Protein AF-A0A968SMA7-F1 (afdb_monomer_lite)

pLDDT: mean 87.66, std 13.37, range [39.0, 97.38]

Sequence (91 aa):
MNIRADEVFETLSLEGVYVESVFLEKCDDGYYLIYFVKAKSLDNMREFSKNSTLPIEQFHKEFKRTTFESSVELEPLIDFDRIEQQKSGNY

Secondary structure (DSSP, 8-state):
-GGGHHHHHHHHHHHTEEEEEEEEEEETTEEEEEEEEEES-HHHHHHHHHH---HHHHHHHHHHHHH-S---PPPPS----STTTTSS---

Structure (mmCIF, N/CA/C/O backbone):
data_AF-A0A968SMA7-F1
#
_entry.id   AF-A0A968SMA7-F1
#
loop_
_atom_site.group_PDB
_atom_site.id
_atom_site.type_symbol
_atom_site.label_atom_id
_atom_site.label_alt_id
_atom_site.label_comp_id
_atom_site.label_asym_id
_atom_site.label_entity_id
_atom_site.label_seq_id
_atom_site.pdbx_PDB_ins_code
_atom_site.Cartn_x
_atom_site.Cartn_y
_atom_site.Cartn_z
_atom_site.occupancy
_atom_site.B_iso_or_equiv
_atom_site.auth_seq_id
_atom_site.auth_comp_id
_atom_site.auth_asym_id
_atom_site.auth_atom_id
_atom_site.pdbx_PDB_model_num
ATOM 1 N N . MET A 1 1 ? 9.554 -5.816 3.754 1.00 61.94 1 MET A N 1
ATOM 2 C CA . MET A 1 1 ? 8.426 -5.600 4.685 1.00 61.94 1 MET A CA 1
ATOM 3 C C . M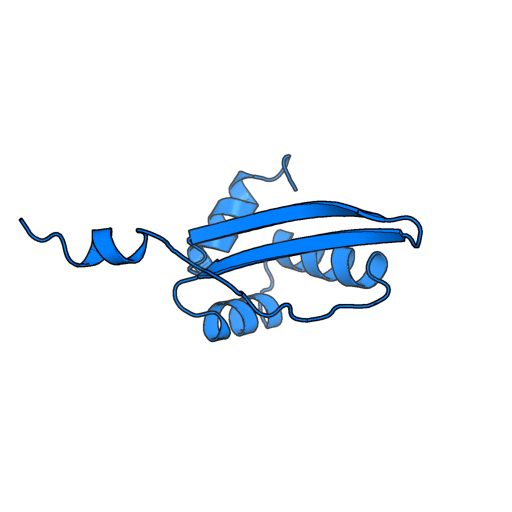ET A 1 1 ? 8.041 -6.866 5.444 1.00 61.94 1 MET A C 1
ATOM 5 O O . MET A 1 1 ? 7.951 -6.780 6.655 1.00 61.94 1 MET A O 1
ATOM 9 N N . ASN A 1 2 ? 7.948 -8.044 4.813 1.00 70.69 2 ASN A N 1
ATOM 10 C CA . ASN A 1 2 ? 7.521 -9.286 5.498 1.00 70.69 2 ASN A CA 1
ATOM 11 C C . ASN A 1 2 ? 8.330 -9.693 6.750 1.00 70.69 2 ASN A C 1
ATOM 13 O O . ASN A 1 2 ? 7.781 -10.332 7.635 1.00 70.69 2 ASN A O 1
ATOM 17 N N . ILE A 1 3 ? 9.608 -9.315 6.855 1.00 78.44 3 ILE A N 1
ATOM 18 C CA . ILE A 1 3 ? 10.442 -9.586 8.045 1.00 78.44 3 ILE A CA 1
ATOM 19 C C . ILE A 1 3 ? 10.207 -8.607 9.215 1.00 78.44 3 ILE A C 1
ATOM 21 O O . ILE A 1 3 ? 10.762 -8.809 10.286 1.00 78.44 3 ILE A O 1
ATOM 25 N N . ARG A 1 4 ? 9.420 -7.540 9.005 1.00 83.12 4 ARG A N 1
ATOM 26 C CA . ARG A 1 4 ? 9.035 -6.515 9.999 1.00 83.12 4 ARG A CA 1
ATOM 27 C C . ARG A 1 4 ? 7.511 -6.478 10.177 1.00 83.12 4 ARG A C 1
ATOM 29 O O . ARG A 1 4 ? 6.931 -5.409 10.329 1.00 83.12 4 ARG A O 1
ATOM 36 N N . ALA A 1 5 ? 6.858 -7.635 10.062 1.00 86.94 5 ALA A N 1
ATOM 37 C CA . ALA A 1 5 ? 5.401 -7.729 10.018 1.00 86.94 5 ALA A CA 1
ATOM 38 C C . ALA A 1 5 ? 4.727 -7.110 11.254 1.00 86.94 5 ALA A C 1
ATOM 40 O O . ALA A 1 5 ? 3.728 -6.421 11.097 1.00 86.94 5 ALA A O 1
ATOM 41 N N . ASP A 1 6 ? 5.301 -7.281 12.447 1.00 88.94 6 ASP A N 1
ATOM 42 C CA . ASP A 1 6 ? 4.741 -6.730 13.689 1.00 88.94 6 ASP A CA 1
ATOM 43 C C . ASP A 1 6 ? 4.661 -5.195 13.659 1.00 88.94 6 ASP A C 1
ATOM 45 O O . ASP A 1 6 ? 3.616 -4.626 13.963 1.00 88.94 6 ASP A O 1
ATOM 49 N N . GLU A 1 7 ? 5.728 -4.527 13.206 1.00 87.50 7 GLU A N 1
ATOM 50 C CA . GLU A 1 7 ? 5.748 -3.066 13.042 1.00 87.50 7 GLU A CA 1
ATOM 51 C C . GLU A 1 7 ? 4.755 -2.610 11.967 1.00 87.50 7 GLU A C 1
ATOM 53 O O . GLU A 1 7 ? 4.106 -1.579 12.117 1.00 87.50 7 GLU A O 1
ATOM 58 N N . VAL A 1 8 ? 4.609 -3.390 10.890 1.00 89.75 8 VAL A N 1
ATOM 59 C CA . VAL A 1 8 ? 3.619 -3.112 9.841 1.00 89.75 8 VAL A CA 1
ATOM 60 C C . VAL A 1 8 ? 2.206 -3.211 10.414 1.00 89.75 8 VAL A C 1
ATOM 62 O O . VAL A 1 8 ? 1.420 -2.290 10.229 1.00 89.75 8 VAL A O 1
ATOM 65 N N . PHE A 1 9 ? 1.873 -4.271 11.153 1.00 91.12 9 PHE A N 1
ATOM 66 C CA . PHE A 1 9 ? 0.545 -4.419 11.755 1.00 91.12 9 PHE A CA 1
ATOM 67 C C . PHE A 1 9 ? 0.228 -3.310 12.763 1.00 91.12 9 PHE A C 1
ATOM 69 O O . PHE A 1 9 ? -0.903 -2.821 12.791 1.00 91.12 9 PHE A O 1
ATOM 76 N N . GLU A 1 10 ? 1.208 -2.885 13.562 1.00 90.88 10 GLU A N 1
ATOM 77 C CA . GLU A 1 10 ? 1.047 -1.754 14.479 1.00 90.88 10 GLU A CA 1
ATOM 78 C C . GLU A 1 10 ? 0.738 -0.459 13.718 1.00 90.88 10 GLU A C 1
ATOM 80 O O . GLU A 1 10 ? -0.236 0.227 14.034 1.00 90.88 10 GLU A O 1
ATOM 85 N N . THR A 1 11 ? 1.507 -0.156 12.671 1.00 91.50 11 THR A N 1
ATOM 86 C CA . THR A 1 11 ? 1.271 1.018 11.825 1.00 91.50 11 THR A CA 1
ATOM 87 C C . THR A 1 11 ? -0.097 0.973 11.147 1.00 91.50 11 THR A C 1
ATOM 89 O O . THR A 1 11 ? -0.847 1.941 11.259 1.00 91.50 11 THR A O 1
ATOM 92 N N . LEU A 1 12 ? -0.475 -0.151 10.530 1.00 92.31 12 LEU A N 1
ATOM 93 C CA . LEU A 1 12 ? -1.782 -0.294 9.878 1.00 92.31 12 LEU A CA 1
ATOM 94 C C . LEU A 1 12 ? -2.936 -0.084 10.871 1.00 92.31 12 LEU A C 1
ATOM 96 O O . LEU A 1 12 ? -3.926 0.570 10.546 1.00 92.31 12 LEU A O 1
ATOM 100 N N . SER A 1 13 ? -2.792 -0.569 12.107 1.00 91.88 13 SER A N 1
ATOM 101 C CA . SER A 1 13 ? -3.768 -0.336 13.176 1.00 91.88 13 SER A CA 1
ATOM 102 C C . SER A 1 13 ? -3.895 1.152 13.535 1.00 91.88 13 SER A C 1
ATOM 104 O O . SER A 1 13 ? -5.011 1.674 13.606 1.00 91.88 13 SER A O 1
ATOM 106 N N . LEU A 1 14 ? -2.768 1.85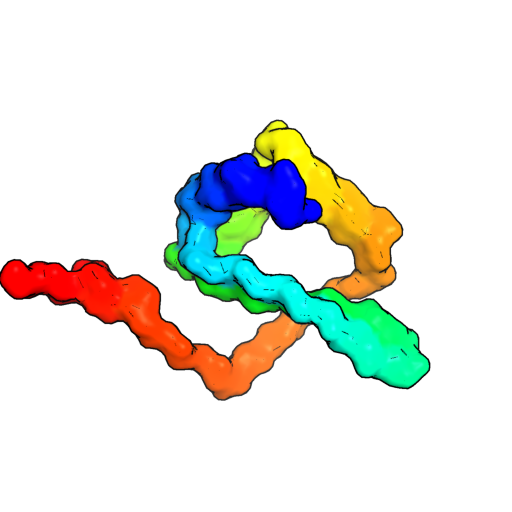8 13.705 1.00 91.19 14 LEU A N 1
ATOM 107 C CA . LEU A 1 14 ? -2.742 3.297 14.008 1.00 91.19 14 LEU A CA 1
ATOM 108 C C . LEU A 1 14 ? -3.339 4.149 12.878 1.00 91.19 14 LEU A C 1
ATOM 110 O O . LEU A 1 14 ? -4.026 5.135 13.143 1.00 91.19 14 LEU A O 1
ATOM 114 N N . GLU A 1 15 ? -3.124 3.744 11.629 1.00 90.31 15 GLU A N 1
ATOM 115 C CA . GLU A 1 15 ? -3.682 4.385 10.43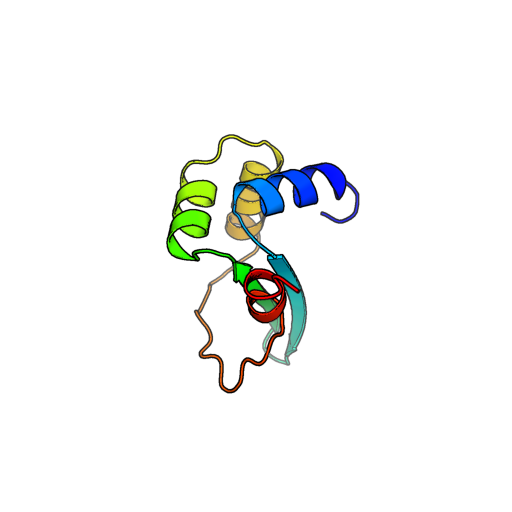3 1.00 90.31 15 GLU A CA 1
ATOM 116 C C . GLU A 1 15 ? -5.168 4.065 10.214 1.00 90.31 15 GLU A C 1
ATOM 118 O O . GLU A 1 15 ? -5.845 4.705 9.404 1.00 90.31 15 GLU A O 1
ATOM 123 N N . GLY A 1 16 ? -5.701 3.077 10.939 1.00 92.94 16 GLY A N 1
ATOM 124 C CA . GLY A 1 16 ? -7.047 2.559 10.732 1.00 92.94 16 GLY A CA 1
ATOM 125 C C . GLY A 1 16 ? -7.198 1.804 9.410 1.00 92.94 16 GLY A C 1
ATOM 126 O O . GLY A 1 16 ? -8.303 1.766 8.863 1.00 92.94 16 GLY A O 1
ATOM 127 N N . VAL A 1 17 ? -6.109 1.238 8.888 1.00 93.81 17 VAL A N 1
ATOM 128 C CA . VAL A 1 17 ? -6.084 0.382 7.701 1.00 93.81 17 VAL A CA 1
ATOM 129 C C . VAL A 1 17 ? -6.518 -1.030 8.087 1.00 93.81 17 VAL A C 1
ATOM 131 O O . VAL A 1 17 ? -5.963 -1.658 8.984 1.00 93.81 17 VAL A O 1
ATOM 134 N N . TYR A 1 18 ? -7.524 -1.541 7.387 1.00 93.31 18 TYR A N 1
ATOM 135 C CA . TYR A 1 18 ? -8.025 -2.905 7.542 1.00 93.31 18 TYR A CA 1
ATOM 136 C C . TYR A 1 18 ? -7.356 -3.879 6.575 1.00 93.31 18 TYR A C 1
ATOM 138 O O . TYR A 1 18 ? -7.178 -5.051 6.895 1.00 93.31 18 TYR A O 1
ATOM 146 N N . VAL A 1 19 ? -7.032 -3.402 5.373 1.00 93.50 19 VAL A N 1
ATOM 147 C CA . VAL A 1 19 ? -6.399 -4.193 4.321 1.00 93.50 19 VAL A CA 1
ATOM 148 C C . VAL A 1 19 ? -5.361 -3.320 3.647 1.00 93.50 19 VAL A C 1
ATOM 150 O O . VAL A 1 19 ? -5.704 -2.254 3.149 1.00 93.50 19 VAL A O 1
ATOM 153 N N . GLU A 1 20 ? -4.128 -3.804 3.582 1.00 93.88 20 GLU A N 1
ATOM 154 C CA . GLU A 1 20 ? -3.151 -3.383 2.585 1.00 93.88 20 GLU A CA 1
ATOM 155 C C . GLU A 1 20 ? -2.764 -4.624 1.778 1.00 93.88 20 GLU A C 1
ATOM 157 O O . GLU A 1 20 ? -2.441 -5.679 2.327 1.00 93.88 20 GLU A O 1
ATOM 162 N N . SER A 1 21 ? -2.852 -4.531 0.458 1.00 93.81 21 SER A N 1
ATOM 163 C CA . SER A 1 21 ? -2.387 -5.562 -0.462 1.00 93.81 21 SER A CA 1
ATOM 164 C C . SER A 1 21 ? -1.581 -4.904 -1.564 1.00 93.81 21 SER A C 1
ATOM 166 O O . SER A 1 21 ? -2.025 -3.930 -2.166 1.00 93.81 21 SER A O 1
ATOM 168 N N . VAL A 1 22 ? -0.389 -5.439 -1.815 1.00 94.06 22 VAL A N 1
ATOM 169 C CA . VAL A 1 22 ? 0.520 -4.921 -2.835 1.00 94.06 22 VAL A CA 1
ATOM 170 C C . VAL A 1 22 ? 0.802 -6.030 -3.831 1.00 94.06 22 VAL A C 1
ATOM 172 O O . VAL A 1 22 ? 1.325 -7.085 -3.467 1.00 94.06 22 VAL A O 1
ATOM 175 N N . PHE A 1 23 ? 0.449 -5.791 -5.086 1.00 95.31 23 PHE A N 1
ATOM 176 C CA . PHE A 1 23 ? 0.638 -6.739 -6.175 1.00 95.31 23 PHE A CA 1
ATOM 177 C C . PHE A 1 23 ? 1.760 -6.253 -7.082 1.00 95.31 23 PHE A C 1
ATOM 179 O O . PHE A 1 23 ? 1.863 -5.060 -7.347 1.00 95.31 23 PHE A O 1
ATOM 186 N N . LEU A 1 24 ? 2.586 -7.180 -7.563 1.00 96.06 24 LEU A N 1
ATOM 187 C CA . LEU A 1 24 ? 3.543 -6.912 -8.628 1.00 96.06 24 LEU A CA 1
ATOM 188 C C . LEU A 1 24 ? 2.938 -7.376 -9.949 1.00 96.06 24 LEU A C 1
ATOM 190 O O . LEU A 1 24 ? 2.740 -8.575 -10.149 1.00 96.06 24 LEU A O 1
ATOM 194 N N . GLU A 1 25 ? 2.702 -6.436 -10.848 1.00 96.81 25 GLU A N 1
ATOM 195 C CA . GLU A 1 25 ? 2.338 -6.706 -12.229 1.00 96.81 25 GLU A CA 1
ATOM 196 C C . GLU A 1 25 ? 3.574 -6.567 -13.124 1.00 96.81 25 GLU A C 1
ATOM 198 O O . GLU A 1 25 ? 4.426 -5.697 -12.920 1.00 96.81 25 GLU A O 1
ATOM 203 N N . LYS A 1 26 ? 3.701 -7.479 -14.090 1.00 97.38 26 LYS A N 1
ATOM 204 C CA . LYS A 1 26 ? 4.780 -7.488 -15.078 1.00 97.38 26 LYS A CA 1
ATOM 205 C C . LYS A 1 26 ? 4.162 -7.269 -16.449 1.00 97.38 26 LYS A C 1
ATOM 207 O O . LYS A 1 26 ? 3.410 -8.128 -16.905 1.00 97.38 26 LYS A O 1
ATOM 212 N N . CYS A 1 27 ? 4.519 -6.166 -17.083 1.00 95.00 27 CYS A N 1
ATOM 213 C CA . CYS A 1 27 ? 4.093 -5.803 -18.426 1.00 95.00 27 CYS A CA 1
ATOM 214 C C . CYS A 1 27 ? 5.310 -5.754 -19.358 1.00 95.00 27 CYS A C 1
ATOM 216 O O . CYS A 1 27 ? 6.458 -5.785 -18.906 1.00 95.00 27 CYS A O 1
ATOM 218 N N . ASP A 1 28 ? 5.066 -5.663 -20.663 1.00 96.62 28 ASP A N 1
ATOM 219 C CA . ASP A 1 28 ? 6.140 -5.570 -21.660 1.00 96.62 28 ASP A CA 1
ATOM 220 C C . ASP A 1 28 ? 6.965 -4.278 -21.516 1.00 96.62 28 ASP A C 1
ATOM 222 O O . ASP A 1 28 ? 8.147 -4.250 -21.858 1.00 96.62 28 ASP A O 1
ATOM 226 N N . ASP A 1 29 ? 6.352 -3.216 -20.992 1.00 94.88 29 ASP A N 1
ATOM 227 C CA . ASP A 1 29 ? 6.945 -1.897 -20.779 1.00 94.88 29 ASP A CA 1
ATOM 228 C C . ASP A 1 29 ? 7.513 -1.687 -19.368 1.00 94.88 29 ASP A C 1
ATOM 230 O O . ASP A 1 29 ? 8.219 -0.702 -19.142 1.00 94.88 29 ASP A O 1
ATOM 234 N N . GLY A 1 30 ? 7.289 -2.613 -18.428 1.00 94.56 30 GLY A N 1
ATOM 235 C CA . GLY A 1 30 ? 7.885 -2.504 -17.102 1.00 94.56 30 GLY A CA 1
ATOM 236 C C . GLY A 1 30 ? 7.226 -3.312 -15.989 1.00 94.56 30 GLY A C 1
ATOM 237 O O . GLY A 1 30 ? 6.489 -4.275 -16.196 1.00 94.56 30 GLY A O 1
ATOM 238 N N . TYR A 1 31 ? 7.554 -2.909 -14.762 1.00 96.62 31 TYR A N 1
ATOM 239 C CA . TYR A 1 31 ? 7.062 -3.505 -13.525 1.00 96.62 31 TYR A CA 1
ATOM 240 C C . TYR A 1 31 ? 6.214 -2.492 -12.770 1.00 96.62 31 TYR A C 1
ATOM 242 O O . TYR A 1 31 ? 6.679 -1.388 -12.485 1.00 96.62 31 TYR A O 1
ATOM 250 N N . TYR A 1 32 ? 5.012 -2.898 -12.377 1.00 95.88 32 TYR A N 1
ATOM 251 C CA . TYR A 1 32 ? 4.068 -2.039 -11.675 1.00 95.88 32 TYR A CA 1
ATOM 252 C C . TYR A 1 32 ? 3.752 -2.617 -10.304 1.00 95.88 32 TYR A C 1
ATOM 254 O O . TYR A 1 32 ? 3.561 -3.823 -10.148 1.00 95.88 32 TYR A O 1
ATOM 262 N N . LEU A 1 33 ? 3.694 -1.748 -9.297 1.00 96.19 33 LEU A N 1
ATOM 263 C CA . LEU A 1 33 ? 3.175 -2.103 -7.983 1.00 96.19 33 LEU A CA 1
ATOM 264 C C . LEU A 1 33 ? 1.769 -1.535 -7.832 1.00 96.19 33 LEU A C 1
ATOM 266 O O . LEU A 1 33 ? 1.582 -0.319 -7.825 1.00 96.19 33 LEU A O 1
ATOM 270 N N . ILE A 1 34 ? 0.791 -2.421 -7.676 1.00 96.06 34 ILE A N 1
ATOM 271 C CA . ILE A 1 34 ? -0.606 -2.053 -7.458 1.00 96.06 34 ILE A CA 1
ATOM 272 C C . ILE A 1 34 ? -0.872 -2.125 -5.961 1.00 96.06 34 ILE A C 1
ATOM 274 O O . ILE A 1 34 ? -0.855 -3.207 -5.373 1.00 96.06 34 ILE A O 1
ATOM 278 N N . TYR A 1 35 ? -1.110 -0.966 -5.353 1.00 94.81 35 TYR A N 1
ATOM 279 C CA . TYR A 1 35 ? -1.488 -0.852 -3.950 1.00 94.81 35 TYR A CA 1
ATOM 280 C C . TYR A 1 35 ? -3.009 -0.808 -3.836 1.00 94.81 35 TYR A C 1
ATOM 282 O O . TYR A 1 35 ? -3.654 0.096 -4.362 1.00 94.81 35 TYR A O 1
ATOM 290 N N . PHE A 1 36 ? -3.570 -1.764 -3.107 1.00 95.19 36 PHE A N 1
ATOM 291 C CA . PHE A 1 36 ? -4.968 -1.778 -2.709 1.00 95.19 36 PHE A CA 1
ATOM 292 C C . PHE A 1 36 ? -5.060 -1.588 -1.202 1.00 95.19 36 PHE A C 1
ATOM 294 O O . PHE A 1 36 ? -4.510 -2.387 -0.440 1.00 95.19 36 PHE A O 1
ATOM 301 N N . VAL A 1 37 ? -5.757 -0.534 -0.779 1.00 94.00 37 VAL A N 1
ATOM 302 C CA . VAL A 1 37 ? -5.900 -0.198 0.635 1.00 94.00 37 VAL A CA 1
ATOM 303 C C . VAL A 1 37 ? -7.363 0.015 0.990 1.00 94.00 37 VAL A C 1
ATOM 305 O O . VAL A 1 37 ? -8.067 0.774 0.327 1.00 94.00 37 VAL A O 1
ATOM 308 N N . LYS A 1 38 ? -7.805 -0.616 2.079 1.00 93.81 38 LYS A N 1
ATOM 309 C CA . LYS A 1 38 ? -9.059 -0.289 2.761 1.00 93.81 38 LYS A CA 1
ATOM 310 C C . LYS A 1 38 ? -8.746 0.259 4.133 1.00 93.81 38 LYS A C 1
ATOM 312 O O . LYS A 1 38 ? -8.123 -0.428 4.937 1.00 93.81 38 LYS A O 1
ATOM 317 N N . ALA A 1 39 ? -9.239 1.452 4.426 1.00 93.75 39 ALA A N 1
ATOM 318 C CA . ALA A 1 39 ? -9.058 2.097 5.715 1.00 93.75 39 ALA A CA 1
ATOM 319 C C . ALA A 1 39 ? -10.361 2.726 6.198 1.00 93.75 39 ALA A C 1
ATOM 321 O O . ALA A 1 39 ? -11.261 3.013 5.411 1.00 93.75 39 ALA A O 1
ATOM 322 N N . LYS A 1 40 ? -10.442 2.991 7.502 1.00 91.81 40 LYS A N 1
ATOM 323 C CA . LYS A 1 40 ? -11.552 3.731 8.112 1.00 91.81 40 LYS A CA 1
ATOM 324 C C . LYS A 1 40 ? -11.727 5.122 7.494 1.00 91.81 40 LYS A C 1
ATOM 326 O O . LYS A 1 40 ? -12.848 5.604 7.386 1.00 91.81 40 LYS A O 1
ATOM 331 N N . SER A 1 41 ? -10.620 5.775 7.151 1.00 93.12 41 SER A N 1
ATOM 332 C CA . SER A 1 41 ? -10.577 7.059 6.453 1.00 93.12 41 SER A CA 1
ATOM 333 C C . SER A 1 41 ? -9.267 7.138 5.678 1.00 93.12 41 SER A C 1
ATOM 335 O O . SER A 1 41 ? -8.191 7.115 6.279 1.00 93.12 41 SER A O 1
ATOM 337 N N . LEU A 1 42 ? -9.355 7.227 4.348 1.00 90.88 42 LEU A N 1
ATOM 338 C CA . LEU A 1 42 ? -8.174 7.381 3.495 1.00 90.88 42 LEU A CA 1
ATOM 339 C C . LEU A 1 42 ? -7.469 8.717 3.747 1.00 90.88 42 LEU A C 1
ATOM 341 O O . LEU A 1 42 ? -6.245 8.774 3.672 1.00 90.88 42 LEU A O 1
ATOM 345 N N . ASP A 1 43 ? -8.214 9.766 4.101 1.00 92.81 43 ASP A N 1
ATOM 346 C CA . ASP A 1 43 ? -7.639 11.070 4.436 1.00 92.81 43 ASP A CA 1
ATOM 347 C C . ASP A 1 43 ? -6.806 10.996 5.716 1.00 92.81 43 ASP A C 1
ATOM 349 O O . ASP A 1 43 ? -5.661 11.445 5.730 1.00 92.81 43 ASP A O 1
ATOM 353 N N . ASN A 1 44 ? -7.327 10.338 6.759 1.00 90.69 44 ASN A N 1
ATOM 354 C CA . ASN A 1 44 ? -6.594 10.164 8.016 1.00 90.69 44 ASN A CA 1
ATOM 355 C C . ASN A 1 44 ? -5.342 9.306 7.816 1.00 90.69 44 ASN A C 1
ATOM 357 O O . ASN A 1 44 ? -4.292 9.629 8.360 1.00 90.69 44 ASN A O 1
ATOM 361 N N . MET A 1 45 ? -5.435 8.237 7.021 1.00 92.75 45 MET A N 1
ATOM 362 C CA . MET A 1 45 ? -4.287 7.399 6.666 1.00 92.75 45 MET A CA 1
ATOM 363 C C . MET A 1 45 ? -3.219 8.214 5.922 1.00 92.75 45 MET A C 1
ATOM 365 O O . MET A 1 45 ? -2.041 8.164 6.270 1.00 92.75 45 MET A O 1
ATOM 369 N N . ARG A 1 46 ? -3.618 9.013 4.921 1.00 90.62 46 ARG A N 1
ATOM 370 C CA . ARG A 1 46 ? -2.704 9.882 4.160 1.00 90.62 46 ARG A CA 1
ATOM 371 C C . ARG A 1 46 ? -2.043 10.927 5.062 1.00 90.62 46 ARG A C 1
ATOM 373 O O . ARG A 1 46 ? -0.841 11.165 4.940 1.00 90.62 46 ARG A O 1
ATOM 380 N N . GLU A 1 47 ? -2.801 11.536 5.970 1.00 92.81 47 GLU A N 1
ATOM 381 C CA . GLU A 1 47 ? -2.280 12.509 6.932 1.00 92.81 47 GLU A CA 1
ATOM 382 C C . GLU A 1 47 ? -1.321 11.866 7.939 1.00 92.81 47 GLU A C 1
ATOM 384 O O . GLU A 1 47 ? -0.231 12.399 8.174 1.00 92.81 47 GLU A O 1
ATOM 389 N N . PHE A 1 48 ? -1.688 10.704 8.487 1.00 92.44 48 PHE A N 1
ATOM 390 C CA . PHE A 1 48 ? -0.831 9.936 9.380 1.00 92.44 48 PHE A CA 1
ATOM 391 C C . PHE A 1 48 ? 0.474 9.587 8.681 1.00 92.44 48 PHE A C 1
ATOM 393 O O . PHE A 1 48 ? 1.533 9.968 9.175 1.00 92.44 48 PHE A O 1
ATOM 400 N N . SER A 1 49 ? 0.416 8.960 7.501 1.00 88.25 49 SER A N 1
ATOM 401 C CA . SER A 1 49 ? 1.622 8.586 6.769 1.00 88.25 49 SER A CA 1
ATOM 402 C C . SER A 1 49 ? 2.473 9.821 6.496 1.00 88.25 49 SER A C 1
ATOM 404 O O . SER A 1 49 ? 3.652 9.818 6.831 1.00 88.25 49 SER A O 1
ATOM 406 N N . LYS A 1 50 ? 1.902 10.948 6.038 1.00 89.62 50 LYS A N 1
ATOM 407 C CA . LYS A 1 50 ? 2.645 12.204 5.810 1.00 89.62 50 LYS A CA 1
ATOM 408 C C . LYS A 1 50 ? 3.430 12.667 7.044 1.00 89.62 50 LYS A C 1
ATOM 410 O O . LYS A 1 50 ? 4.612 12.993 6.906 1.00 89.62 50 LYS A O 1
ATOM 415 N N . ASN A 1 51 ? 2.813 12.638 8.223 1.00 91.44 51 ASN A N 1
ATOM 416 C CA . ASN A 1 51 ? 3.376 13.183 9.462 1.00 91.44 51 ASN A CA 1
ATOM 417 C C . ASN A 1 51 ? 4.082 12.142 10.352 1.00 91.44 51 ASN A C 1
ATOM 419 O O . ASN A 1 51 ? 4.722 12.516 11.334 1.00 91.44 51 ASN A O 1
ATOM 423 N N . SER A 1 52 ? 3.989 10.852 10.023 1.00 88.19 52 SER A N 1
ATOM 424 C CA . SER A 1 52 ? 4.510 9.765 10.849 1.00 88.19 52 SER A CA 1
ATOM 425 C C . SER A 1 52 ? 6.032 9.806 10.964 1.00 88.19 52 SER A C 1
ATOM 427 O O . SER A 1 52 ? 6.759 9.945 9.974 1.00 88.19 52 SER A O 1
ATOM 429 N N . THR A 1 53 ? 6.517 9.645 12.193 1.00 90.50 53 THR A N 1
ATOM 430 C CA . THR A 1 53 ? 7.937 9.510 12.542 1.00 90.50 53 THR A CA 1
ATOM 431 C C . THR A 1 53 ? 8.334 8.059 12.812 1.00 90.50 53 THR A C 1
ATOM 433 O O . THR A 1 53 ? 9.485 7.800 13.165 1.00 90.50 53 THR A O 1
ATOM 436 N N . LEU A 1 54 ? 7.409 7.107 12.634 1.00 90.88 54 LEU A N 1
ATOM 437 C CA . LEU A 1 54 ? 7.688 5.693 12.856 1.00 90.88 54 LEU A CA 1
ATOM 438 C C . LEU A 1 54 ? 8.778 5.205 11.883 1.00 90.88 54 LEU A C 1
ATOM 440 O O . LEU A 1 54 ? 8.704 5.495 10.684 1.00 90.88 54 LEU A O 1
ATOM 444 N N . PRO A 1 55 ? 9.780 4.435 12.350 1.00 90.19 55 PRO A N 1
ATOM 445 C CA . PRO A 1 55 ? 10.875 3.971 11.496 1.00 90.19 55 PRO A CA 1
ATOM 446 C C . PRO A 1 55 ? 10.424 3.156 10.277 1.00 90.19 55 PRO A C 1
ATOM 448 O O . PRO A 1 55 ? 11.078 3.189 9.234 1.00 90.19 55 PRO A O 1
ATOM 451 N N . ILE A 1 56 ? 9.327 2.401 10.397 1.00 88.12 56 ILE A N 1
ATOM 452 C CA . ILE A 1 56 ? 8.767 1.616 9.290 1.00 88.12 56 ILE A CA 1
ATOM 453 C C . ILE A 1 56 ? 8.142 2.508 8.206 1.00 88.12 56 ILE A C 1
ATOM 455 O O . ILE A 1 56 ? 8.394 2.283 7.023 1.00 88.12 56 ILE A O 1
ATOM 459 N N . GLU A 1 57 ? 7.453 3.582 8.594 1.00 89.94 57 GLU A N 1
ATOM 460 C CA . GLU A 1 57 ? 6.874 4.559 7.662 1.00 89.94 57 GLU A CA 1
ATOM 461 C C . GLU A 1 57 ? 7.955 5.341 6.916 1.00 89.94 57 GLU A C 1
ATOM 463 O O . GLU A 1 57 ? 7.879 5.540 5.704 1.00 89.94 57 GLU A O 1
ATOM 468 N N . GLN A 1 58 ? 9.020 5.730 7.617 1.00 91.44 58 GLN A N 1
ATOM 469 C CA . GLN A 1 58 ? 10.166 6.392 6.991 1.00 91.44 58 GLN A CA 1
ATOM 470 C C . GLN A 1 58 ? 10.863 5.474 5.980 1.00 91.44 58 GLN A C 1
ATOM 472 O O . GLN A 1 58 ? 11.183 5.903 4.871 1.00 91.44 58 GLN A O 1
ATOM 477 N N . PHE A 1 59 ? 11.026 4.190 6.316 1.00 91.19 59 PHE A N 1
ATOM 478 C CA . PHE A 1 59 ? 11.523 3.191 5.373 1.00 91.19 59 PHE A CA 1
ATOM 479 C C . PHE A 1 59 ? 10.612 3.061 4.141 1.00 91.19 59 PHE A C 1
ATOM 481 O O . PHE A 1 59 ? 11.110 3.032 3.017 1.00 91.19 59 PHE A O 1
ATOM 488 N N . HIS A 1 60 ? 9.289 3.007 4.326 1.00 90.12 60 HIS A N 1
ATOM 489 C CA . HIS A 1 60 ? 8.341 2.841 3.223 1.00 90.12 60 HIS A CA 1
ATOM 490 C C . HIS A 1 60 ? 8.315 4.061 2.289 1.00 90.12 60 HIS A C 1
ATOM 492 O O . HIS A 1 60 ? 8.338 3.898 1.067 1.00 90.12 60 HIS A O 1
ATOM 498 N N . LYS A 1 61 ? 8.354 5.281 2.841 1.00 91.19 61 LYS A N 1
ATOM 499 C CA . LYS A 1 61 ? 8.490 6.525 2.062 1.00 91.19 61 LYS A CA 1
ATOM 500 C C . LYS A 1 61 ? 9.770 6.540 1.240 1.00 91.19 61 LYS A C 1
ATOM 502 O O . LYS A 1 61 ? 9.730 6.853 0.052 1.00 91.19 61 LYS A O 1
ATOM 507 N N . GLU A 1 62 ? 10.891 6.190 1.863 1.00 93.62 62 GLU A N 1
ATOM 508 C CA . GLU A 1 62 ? 12.188 6.174 1.194 1.00 93.62 62 GLU A CA 1
ATOM 509 C C . GLU A 1 62 ? 12.236 5.120 0.085 1.00 93.62 62 GLU A C 1
ATOM 511 O O . GLU A 1 62 ? 12.708 5.401 -1.016 1.00 93.62 62 GLU A O 1
ATOM 516 N N . PHE A 1 63 ? 11.669 3.936 0.326 1.00 92.19 63 PHE A N 1
ATOM 517 C CA . PHE A 1 63 ? 11.513 2.901 -0.693 1.00 92.19 63 PHE A CA 1
ATOM 518 C C . PHE A 1 63 ? 10.729 3.413 -1.908 1.00 92.19 63 PHE A C 1
ATOM 520 O O . PHE A 1 63 ? 11.221 3.311 -3.032 1.00 92.19 63 PHE A O 1
ATOM 527 N N . LYS A 1 64 ? 9.551 4.020 -1.699 1.00 92.50 64 LYS A N 1
ATOM 528 C CA . LYS A 1 64 ? 8.739 4.577 -2.796 1.00 92.50 64 LYS A CA 1
ATOM 529 C C . LYS A 1 64 ? 9.501 5.664 -3.551 1.00 92.50 64 LYS A C 1
ATOM 531 O O . LYS A 1 64 ? 9.585 5.614 -4.771 1.00 92.50 64 LYS A O 1
AT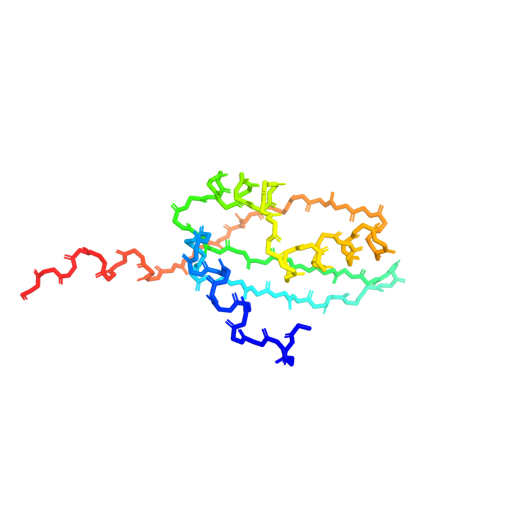OM 536 N N . ARG A 1 65 ? 10.126 6.598 -2.827 1.00 93.56 65 ARG A N 1
ATOM 537 C CA . ARG A 1 65 ? 10.901 7.710 -3.402 1.00 93.56 65 ARG A CA 1
ATOM 538 C C . ARG A 1 65 ? 12.075 7.244 -4.266 1.00 93.56 65 ARG A C 1
ATOM 540 O O . ARG A 1 65 ? 12.423 7.919 -5.227 1.00 93.56 65 ARG A O 1
ATOM 547 N N . THR A 1 66 ? 12.721 6.142 -3.895 1.00 95.31 66 THR A N 1
ATOM 548 C CA . THR A 1 66 ? 13.920 5.636 -4.584 1.00 95.31 66 THR A CA 1
ATOM 549 C C . THR A 1 66 ? 13.612 4.630 -5.685 1.00 95.31 66 THR A C 1
ATOM 551 O O . THR A 1 66 ? 14.433 4.456 -6.581 1.00 95.31 66 THR A O 1
ATOM 554 N N . THR A 1 67 ? 12.452 3.975 -5.624 1.00 92.19 6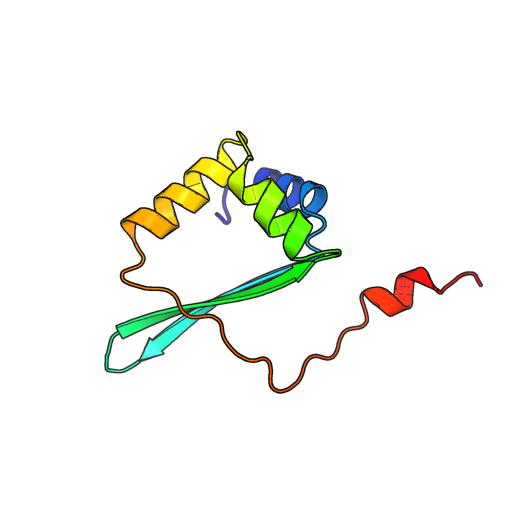7 THR A N 1
ATOM 555 C CA . THR A 1 67 ? 12.109 2.865 -6.522 1.00 92.19 67 THR A CA 1
ATOM 556 C C . THR A 1 67 ? 11.083 3.265 -7.578 1.00 92.19 67 THR A C 1
ATOM 558 O O . THR A 1 67 ? 11.077 2.682 -8.658 1.00 92.19 67 THR A O 1
ATOM 561 N N . PHE A 1 68 ? 10.187 4.213 -7.285 1.00 93.94 68 PHE A N 1
ATOM 562 C CA . PHE A 1 68 ? 9.066 4.515 -8.175 1.00 93.94 68 PHE A CA 1
ATOM 563 C C . PHE A 1 68 ? 9.453 5.645 -9.121 1.00 93.94 68 PHE A C 1
ATOM 565 O O . PHE A 1 68 ? 9.834 6.729 -8.684 1.00 93.94 68 PHE A O 1
ATOM 572 N N . GLU A 1 69 ? 9.315 5.400 -10.420 1.00 94.88 69 GLU A N 1
ATOM 573 C CA . GLU A 1 69 ? 9.471 6.436 -11.442 1.00 94.88 69 GLU A CA 1
ATOM 574 C C . GLU A 1 69 ? 8.273 7.397 -11.447 1.00 94.88 69 GLU A C 1
ATOM 576 O O . GLU A 1 69 ? 8.432 8.613 -11.538 1.00 94.88 69 GLU A O 1
ATOM 581 N N . SER A 1 70 ? 7.063 6.852 -11.315 1.00 93.81 70 SER A N 1
ATOM 582 C CA . SER A 1 70 ? 5.816 7.611 -11.248 1.00 93.81 70 SER A CA 1
ATOM 583 C C . SER A 1 70 ? 4.750 6.850 -10.453 1.00 93.81 70 SER A C 1
ATOM 585 O O . SER A 1 70 ? 4.927 5.683 -10.098 1.00 93.81 70 SER A O 1
ATOM 587 N N . SER A 1 71 ? 3.643 7.524 -10.143 1.00 92.44 71 SER A N 1
ATOM 588 C CA . SER A 1 71 ? 2.487 6.934 -9.467 1.00 92.44 71 SER A CA 1
ATOM 589 C C . SER A 1 71 ? 1.195 7.507 -10.027 1.00 92.44 71 SER A C 1
ATOM 591 O O . SER A 1 71 ? 1.092 8.723 -10.202 1.00 92.44 71 SER A O 1
ATOM 593 N N . VAL A 1 72 ? 0.199 6.651 -10.231 1.00 94.44 72 VAL A N 1
ATOM 594 C CA . VAL A 1 72 ? -1.147 7.035 -10.668 1.00 94.44 72 VAL A CA 1
ATOM 595 C C . VAL A 1 72 ? -2.182 6.448 -9.712 1.00 94.44 72 VAL A C 1
ATOM 597 O O . VAL A 1 72 ? -1.976 5.368 -9.159 1.00 94.44 72 VAL A O 1
ATOM 600 N N . GLU A 1 73 ? -3.281 7.165 -9.492 1.00 93.56 73 GLU A N 1
ATOM 601 C CA . GLU A 1 73 ? -4.421 6.655 -8.726 1.00 93.56 73 GLU A CA 1
ATOM 602 C C . GLU A 1 73 ? -5.343 5.878 -9.673 1.00 93.56 73 GLU A C 1
ATOM 604 O O . GLU A 1 73 ? -5.713 6.382 -10.734 1.00 93.56 73 GLU A O 1
ATOM 609 N N . LEU A 1 74 ? -5.663 4.633 -9.314 1.00 94.25 74 LEU A N 1
ATOM 610 C CA . LEU A 1 74 ? -6.549 3.779 -10.103 1.00 94.25 74 LEU A CA 1
ATOM 611 C C . LEU A 1 74 ? -8.006 3.999 -9.694 1.00 94.25 74 LEU A C 1
ATOM 613 O O . LEU A 1 74 ? -8.311 4.159 -8.513 1.00 94.25 74 LEU A O 1
ATOM 617 N N . GLU A 1 75 ? -8.909 3.941 -10.670 1.00 93.62 75 GLU A N 1
ATOM 618 C CA . GLU A 1 75 ? -10.350 3.968 -10.426 1.00 93.62 75 GLU A CA 1
ATOM 619 C C . GLU A 1 75 ? -10.857 2.550 -10.100 1.00 93.62 75 GLU A C 1
ATOM 621 O O . GLU A 1 75 ? -10.700 1.636 -10.918 1.00 93.62 75 GLU A O 1
ATOM 626 N N . PRO A 1 76 ? -11.468 2.323 -8.923 1.00 91.50 76 PRO A N 1
ATOM 627 C CA . PRO A 1 76 ? -12.057 1.030 -8.606 1.00 91.50 76 PRO A CA 1
ATOM 628 C C . PRO A 1 76 ? -13.341 0.817 -9.418 1.00 91.50 76 PRO A C 1
ATOM 630 O O . PRO A 1 76 ? -14.309 1.557 -9.270 1.00 91.50 76 PRO A O 1
ATOM 633 N N . LEU A 1 77 ? -13.379 -0.237 -10.239 1.00 95.50 77 LEU A N 1
ATOM 634 C CA . LEU A 1 77 ? -14.585 -0.592 -11.002 1.00 95.50 77 LEU A CA 1
ATOM 635 C C . LEU A 1 77 ? -15.646 -1.287 -10.136 1.00 95.50 77 LEU A C 1
ATOM 637 O O . LEU A 1 77 ? -16.842 -1.070 -10.313 1.00 95.50 77 LEU A O 1
ATOM 641 N N . ILE A 1 78 ? -15.209 -2.151 -9.218 1.00 93.62 78 ILE A N 1
ATOM 642 C CA . ILE A 1 78 ? -16.055 -2.864 -8.258 1.00 93.62 78 ILE A CA 1
ATOM 643 C C . ILE A 1 78 ? -15.275 -2.979 -6.952 1.00 93.62 78 ILE A C 1
ATOM 645 O O . ILE A 1 78 ? -14.111 -3.375 -6.963 1.00 93.62 78 ILE A O 1
ATOM 649 N N . ASP A 1 79 ? -15.938 -2.698 -5.833 1.00 89.69 79 ASP A N 1
ATOM 650 C CA . ASP A 1 79 ? -15.395 -2.923 -4.500 1.00 89.69 79 ASP A CA 1
ATOM 651 C C . ASP A 1 79 ? -16.492 -3.445 -3.558 1.00 89.69 79 ASP A C 1
ATOM 653 O O . ASP A 1 79 ? -17.399 -2.713 -3.165 1.00 89.69 79 ASP A O 1
ATOM 657 N N . PHE A 1 80 ? -16.434 -4.735 -3.223 1.00 91.06 80 PHE A N 1
ATOM 658 C CA . PHE A 1 80 ? -17.338 -5.370 -2.265 1.00 91.06 80 PHE A CA 1
ATOM 659 C C . PHE A 1 80 ? -16.544 -5.871 -1.065 1.00 91.06 80 PHE A C 1
ATOM 661 O O . PHE A 1 80 ? -15.630 -6.683 -1.211 1.00 91.06 80 PHE A O 1
ATOM 668 N N . ASP A 1 81 ? -16.941 -5.462 0.136 1.00 87.38 81 ASP A N 1
ATOM 669 C CA . ASP A 1 81 ? -16.357 -5.963 1.374 1.00 87.38 81 ASP A CA 1
ATOM 670 C C . ASP A 1 81 ? -17.403 -6.183 2.472 1.00 87.38 81 ASP A C 1
ATOM 672 O O . ASP A 1 81 ? -18.575 -5.823 2.347 1.00 87.38 81 ASP A O 1
ATOM 676 N N . ARG A 1 82 ? -16.968 -6.839 3.550 1.00 87.69 82 ARG A N 1
ATOM 677 C CA . ARG A 1 82 ? -17.771 -7.095 4.756 1.00 87.69 82 ARG A CA 1
ATOM 678 C C . ARG A 1 82 ? -17.201 -6.413 5.999 1.00 87.69 82 ARG A C 1
ATOM 680 O O . ARG A 1 82 ? -17.640 -6.709 7.107 1.00 87.69 82 ARG A O 1
ATOM 687 N N . ILE A 1 83 ? -16.228 -5.523 5.832 1.00 81.69 83 ILE A N 1
ATOM 688 C CA . ILE A 1 83 ? -15.487 -4.897 6.930 1.00 81.69 83 ILE A CA 1
ATOM 689 C C . ILE A 1 83 ? -16.414 -3.969 7.726 1.00 81.69 83 ILE A C 1
ATOM 691 O O . ILE A 1 83 ? -16.363 -3.943 8.954 1.00 81.69 83 ILE A O 1
ATOM 695 N N . GLU A 1 84 ? -17.349 -3.291 7.055 1.00 61.56 84 GLU A N 1
ATOM 696 C CA . GLU A 1 84 ? -18.368 -2.467 7.723 1.00 61.56 84 GLU A CA 1
ATOM 697 C C . GLU A 1 84 ? -19.559 -3.283 8.280 1.00 61.56 84 GLU A C 1
ATOM 699 O O . GLU A 1 84 ? -20.203 -2.853 9.236 1.00 61.56 84 GLU A O 1
ATOM 704 N N . GLN A 1 85 ? -19.823 -4.502 7.784 1.00 53.81 85 GLN A N 1
ATOM 705 C CA . GLN A 1 85 ? -20.932 -5.345 8.279 1.00 53.81 85 GLN A CA 1
ATOM 706 C C . GLN A 1 85 ? -20.709 -5.860 9.713 1.00 53.81 85 GLN A C 1
ATOM 708 O O . GLN A 1 85 ? -21.674 -6.178 10.406 1.00 53.81 85 GLN A O 1
ATOM 713 N N . GLN A 1 86 ? -19.465 -5.896 10.201 1.00 50.75 86 GLN A N 1
ATOM 714 C CA . GLN A 1 86 ? -19.162 -6.277 11.586 1.00 50.75 86 GLN A CA 1
ATOM 715 C C . GLN A 1 86 ? -19.410 -5.165 12.619 1.00 50.75 86 GLN A C 1
ATOM 717 O O . GLN A 1 86 ? -19.485 -5.470 13.806 1.00 50.75 86 GLN A O 1
ATOM 722 N N . LYS A 1 87 ? -19.579 -3.895 12.219 1.00 48.94 87 LYS A N 1
ATOM 723 C CA . LYS A 1 87 ? -19.811 -2.787 13.171 1.00 48.94 87 LYS A CA 1
ATOM 724 C C . LYS A 1 87 ? -21.278 -2.587 13.549 1.00 48.94 87 LYS A C 1
ATOM 726 O O . LYS A 1 87 ? -21.563 -1.924 14.541 1.00 48.94 87 LYS A O 1
ATOM 731 N N . SER A 1 88 ? -22.205 -3.158 12.782 1.00 47.66 88 SER A N 1
ATOM 732 C CA . SER A 1 88 ? -23.652 -3.071 13.041 1.00 47.66 88 SER A CA 1
ATOM 733 C C . SER A 1 88 ? -24.224 -4.313 13.735 1.00 47.66 88 SER A C 1
ATOM 735 O O . SER A 1 88 ? -25.418 -4.356 14.021 1.00 47.66 88 SER A O 1
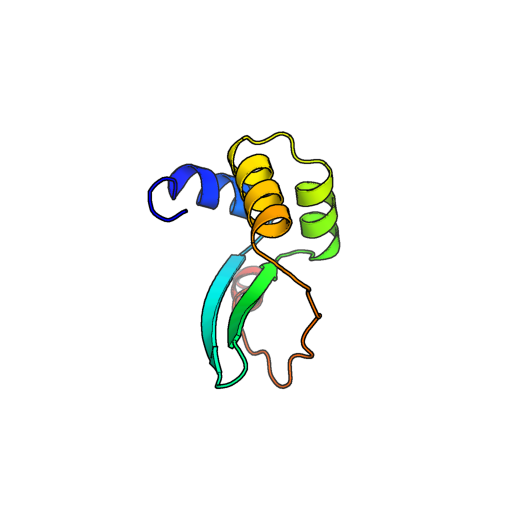ATOM 737 N N . GLY A 1 89 ? -23.391 -5.318 14.023 1.00 41.78 89 GLY A N 1
ATOM 738 C CA . GLY A 1 89 ? -23.783 -6.552 14.702 1.00 41.78 89 GLY A CA 1
ATOM 739 C C . GLY A 1 89 ? -23.817 -6.417 16.223 1.00 41.78 89 GLY A C 1
ATOM 740 O O . GLY A 1 89 ? -23.029 -7.065 16.901 1.00 41.78 89 GLY A O 1
ATOM 741 N N . ASN A 1 90 ? -24.734 -5.606 16.754 1.00 39.00 90 ASN A N 1
ATOM 742 C CA . ASN A 1 90 ? -25.290 -5.870 18.082 1.00 39.00 90 ASN A CA 1
ATOM 743 C C . ASN A 1 90 ? -26.421 -6.891 17.891 1.00 39.00 90 ASN A C 1
ATOM 745 O O . ASN A 1 90 ? -27.529 -6.507 17.513 1.00 39.00 90 ASN A O 1
ATOM 749 N N . TYR A 1 91 ? -26.122 -8.173 18.101 1.00 41.81 91 TYR A N 1
ATOM 750 C CA . TYR A 1 91 ? -27.132 -9.177 18.444 1.00 41.81 91 TYR A CA 1
ATOM 751 C C . TYR A 1 91 ? -27.081 -9.423 19.947 1.00 41.81 91 TYR A C 1
ATOM 753 O O . TYR A 1 91 ? -25.952 -9.581 20.463 1.00 41.81 91 TYR A O 1
#

Radius of gyration: 15.16 Å; chains: 1; bounding box: 41×23×40 Å

Foldseek 3Di:
DVVPVVLVVVLCVVLQWPDWDWDWDQDPVGIDIDIDTDGPDPVSSVVCLVPPPRPVSVVVVVCCVVPPPDDDDDDDPDDDDCPVVVVPPPD